Protein AF-A0AAD8GTF4-F1 (afdb_monomer)

Organism: NCBI:txid360622

Secondary structure (DSSP, 8-state):
-EEEPP----------EEEEEE-SS-SEEEEE--HHHHHHHTT-TTEEEEPPP-----S-S-HHHHTTTTS---TTTT--HHHHHHHHTT------SS---TTSGGG--TTS----

Foldseek 3Di:
DWAFDDDDDDDDDAPKAWDDADDDPGGGTDIDHDPVRQVVSVPDPRTPDDDDDDDDDDPDPDVCVVVVVPDPPPVQPPHDPVNVCVVCPPDDDDDDDPDDDCPDPVNDCPPPDDDD

Structure (mmCIF, N/CA/C/O backbone):
data_AF-A0AAD8GTF4-F1
#
_entry.id   AF-A0AAD8GTF4-F1
#
loop_
_atom_site.group_PDB
_atom_site.id
_atom_site.type_symbol
_atom_site.label_atom_id
_atom_site.label_alt_id
_atom_site.label_comp_id
_atom_site.label_asym_id
_atom_site.label_entity_id
_atom_site.label_seq_id
_atom_site.pdbx_PDB_ins_code
_atom_site.Cartn_x
_atom_site.Cartn_y
_atom_site.Cartn_z
_atom_site.occupancy
_atom_site.B_iso_or_equiv
_atom_site.auth_seq_id
_atom_site.auth_comp_id
_atom_site.auth_asym_id
_atom_site.auth_atom_id
_atom_site.pdbx_PDB_model_num
ATOM 1 N N . MET A 1 1 ? -10.520 -2.048 8.628 1.00 54.12 1 MET A N 1
ATOM 2 C CA . MET A 1 1 ? -10.937 -0.895 7.796 1.00 54.12 1 MET A CA 1
ATOM 3 C C . MET A 1 1 ? -12.390 -0.558 8.097 1.00 54.12 1 MET A C 1
ATOM 5 O O . MET A 1 1 ? -13.216 -1.459 8.019 1.00 54.12 1 MET A O 1
ATOM 9 N N . VAL A 1 2 ? -12.676 0.679 8.520 1.00 55.34 2 VAL A N 1
ATOM 10 C CA . VAL A 1 2 ? -14.044 1.183 8.741 1.00 55.34 2 VAL A CA 1
ATOM 11 C C . VAL A 1 2 ? -14.458 1.965 7.508 1.00 55.34 2 VAL A C 1
ATOM 13 O O . VAL A 1 2 ? -13.777 2.930 7.178 1.00 55.34 2 VAL A O 1
ATOM 16 N N . PHE A 1 3 ? -15.539 1.581 6.841 1.00 49.53 3 PHE A N 1
ATOM 17 C CA . PHE A 1 3 ? -16.078 2.354 5.718 1.00 49.53 3 PHE A CA 1
ATOM 18 C C . PHE A 1 3 ? -17.250 3.185 6.203 1.00 49.53 3 PHE A C 1
ATOM 20 O O . PHE A 1 3 ? -18.209 2.613 6.720 1.00 49.53 3 PHE A O 1
ATOM 27 N N . SER A 1 4 ? -17.169 4.510 6.060 1.00 43.25 4 SER A N 1
ATOM 28 C CA . SER A 1 4 ? -18.274 5.377 6.460 1.00 43.25 4 SER A CA 1
ATOM 29 C C . SER A 1 4 ? -19.167 5.687 5.257 1.00 43.25 4 SER A C 1
ATOM 31 O O . SER A 1 4 ? -18.671 6.203 4.261 1.00 43.25 4 SER A O 1
ATOM 33 N N . GLY A 1 5 ? -20.461 5.382 5.338 1.00 39.50 5 GLY A N 1
ATOM 34 C CA . GLY A 1 5 ? -21.502 5.956 4.486 1.00 39.50 5 GLY A CA 1
ATOM 35 C C . GLY A 1 5 ? -22.030 7.253 5.104 1.00 39.50 5 GLY A C 1
ATOM 36 O O . GLY A 1 5 ? -22.133 7.370 6.327 1.00 39.50 5 GLY A O 1
ATOM 37 N N . ASP A 1 6 ? -22.316 8.252 4.278 1.00 49.19 6 ASP A N 1
ATOM 38 C CA . ASP A 1 6 ? -22.586 9.608 4.754 1.00 49.19 6 ASP A CA 1
ATOM 39 C C . ASP A 1 6 ? -23.952 9.777 5.455 1.00 49.19 6 ASP A C 1
ATOM 41 O O . ASP A 1 6 ? -24.980 9.285 4.992 1.00 49.19 6 ASP A O 1
ATOM 45 N N . CYS A 1 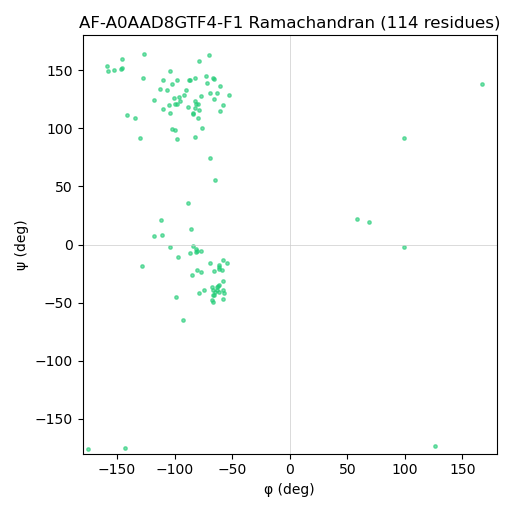7 ? -23.924 10.654 6.473 1.00 48.16 7 CYS A N 1
ATOM 46 C CA . CYS A 1 7 ? -24.974 11.556 6.987 1.00 48.16 7 CYS A CA 1
ATOM 47 C C . CYS A 1 7 ? -25.796 11.148 8.236 1.00 48.16 7 CYS A C 1
ATOM 49 O O . CYS A 1 7 ? -26.890 10.605 8.133 1.00 48.16 7 CYS A O 1
ATOM 51 N N . SER A 1 8 ? -25.322 11.563 9.423 1.00 45.34 8 SER A N 1
ATOM 52 C CA . SER A 1 8 ? -26.027 12.410 10.422 1.00 45.34 8 SER A CA 1
ATOM 53 C C . SER A 1 8 ? -25.275 12.377 11.765 1.00 45.34 8 SER A C 1
ATOM 55 O O . SER A 1 8 ? -24.773 11.340 12.188 1.00 45.34 8 SER A O 1
ATOM 57 N N . SER A 1 9 ? -25.149 13.527 12.432 1.00 53.81 9 SER A N 1
ATOM 58 C CA . SER A 1 9 ? -24.271 13.726 13.589 1.00 53.81 9 SER A CA 1
ATOM 59 C C . SER A 1 9 ? -24.834 13.169 14.904 1.00 53.81 9 SER A C 1
ATOM 61 O O . SER A 1 9 ? -25.762 13.740 15.480 1.00 53.81 9 SER A O 1
ATOM 63 N N . SER A 1 10 ? -24.158 12.170 15.467 1.00 48.38 10 SER A N 1
ATOM 64 C CA . SER A 1 10 ? -24.162 11.894 16.909 1.00 48.38 10 SER A CA 1
ATOM 65 C C . SER A 1 10 ? -22.762 11.457 17.335 1.00 48.38 10 SER A C 1
ATOM 67 O O . SER A 1 10 ? -22.278 10.405 16.927 1.00 48.38 10 SER A O 1
ATOM 69 N N . ALA A 1 11 ? -22.085 12.305 18.116 1.00 49.19 11 ALA A N 1
ATOM 70 C CA . ALA A 1 11 ? -20.731 12.053 18.593 1.00 49.19 11 ALA A CA 1
ATOM 71 C C . ALA A 1 11 ? -20.764 11.027 19.732 1.00 49.19 11 ALA A C 1
ATOM 73 O O . ALA A 1 11 ? -21.075 11.363 20.874 1.00 49.19 11 ALA A O 1
ATOM 74 N N . VAL A 1 12 ? -20.446 9.774 19.416 1.00 49.25 12 VAL A N 1
ATOM 75 C CA . VAL A 1 12 ? -20.080 8.778 20.424 1.00 49.25 12 VAL A CA 1
ATOM 76 C C . VAL A 1 12 ? -18.617 9.025 20.793 1.00 49.25 12 VAL A C 1
ATOM 78 O O . VAL A 1 12 ? -17.744 9.045 19.925 1.00 49.25 12 VAL A O 1
ATOM 81 N N . GLN A 1 13 ? -18.355 9.300 22.071 1.00 43.62 13 GLN A N 1
ATOM 82 C CA . GLN A 1 13 ? -17.016 9.617 22.557 1.00 43.62 13 GLN A CA 1
ATOM 83 C C . GLN A 1 13 ? -16.233 8.327 22.812 1.00 43.62 13 GLN A C 1
ATOM 85 O O . GLN A 1 13 ? -16.309 7.741 23.888 1.00 43.62 13 GLN A O 1
ATOM 90 N N . PHE A 1 14 ? -15.494 7.898 21.794 1.00 54.53 14 PHE A N 1
ATOM 91 C CA . PHE A 1 14 ? -14.572 6.770 21.857 1.00 54.53 14 PHE A CA 1
ATOM 92 C C . PHE A 1 14 ? -13.194 7.222 22.347 1.00 54.53 14 PHE A C 1
ATOM 94 O O . PHE A 1 14 ? -12.714 8.289 21.962 1.00 54.53 14 PHE A O 1
ATOM 101 N N . HIS A 1 15 ? -12.528 6.403 23.165 1.00 57.78 15 HIS A N 1
ATOM 102 C CA . HIS A 1 15 ? -11.136 6.632 23.577 1.00 57.78 15 HIS A CA 1
ATOM 103 C C . HIS A 1 15 ? -10.178 5.975 22.565 1.00 57.78 15 HIS A C 1
ATOM 105 O O . HIS A 1 15 ? -9.135 5.425 22.915 1.00 57.78 15 HIS A O 1
ATOM 111 N N . SER A 1 16 ? -10.567 6.016 21.289 1.00 64.06 16 SER A N 1
ATOM 112 C CA . SER A 1 16 ? -9.917 5.346 20.173 1.00 64.06 16 SER A CA 1
ATOM 113 C C . SER A 1 16 ? -8.856 6.228 19.529 1.00 64.06 16 SER A C 1
ATOM 115 O O . SER A 1 16 ? -9.129 7.379 19.175 1.00 64.06 16 SER A O 1
ATOM 117 N N . THR A 1 17 ? -7.670 5.679 19.287 1.00 81.88 17 THR A N 1
ATOM 118 C CA . THR A 1 17 ? -6.629 6.380 18.527 1.00 81.88 17 THR A CA 1
ATOM 119 C C . THR A 1 17 ? -6.868 6.176 17.034 1.00 81.88 17 THR A C 1
ATOM 121 O O . THR A 1 17 ? -6.717 5.062 16.530 1.00 81.88 17 THR A O 1
ATOM 124 N N . LEU A 1 18 ? -7.226 7.245 16.319 1.00 89.06 18 LEU A N 1
ATOM 125 C CA . LEU A 1 18 ? -7.249 7.269 14.855 1.00 89.06 18 LEU A CA 1
ATOM 126 C C . LEU A 1 18 ? -5.814 7.122 14.324 1.00 89.06 18 LEU A C 1
ATOM 128 O O . LEU A 1 18 ? -4.935 7.888 14.710 1.00 89.06 18 LEU A O 1
ATOM 132 N N . LEU A 1 19 ? -5.582 6.141 13.452 1.00 91.31 19 LEU A N 1
ATOM 133 C CA . LEU A 1 19 ? -4.264 5.835 12.887 1.00 91.31 19 LEU A CA 1
ATOM 134 C C . LEU A 1 19 ? -4.097 6.440 11.494 1.00 91.31 19 LEU A C 1
ATOM 136 O O . LEU A 1 19 ? -3.057 7.018 11.190 1.00 91.31 19 LEU A O 1
ATOM 140 N N . TYR A 1 20 ? -5.117 6.304 10.644 1.00 90.44 20 TYR A N 1
ATOM 141 C CA . TYR A 1 20 ? -5.071 6.785 9.267 1.00 90.44 20 TYR A CA 1
ATOM 142 C C . TYR A 1 20 ? -6.474 7.004 8.700 1.00 90.44 20 TYR A C 1
ATOM 144 O O . TYR A 1 20 ? -7.399 6.268 9.044 1.00 90.44 20 TYR A O 1
ATOM 152 N N . THR A 1 21 ? -6.613 7.965 7.786 1.00 92.19 21 THR A N 1
ATOM 153 C CA . THR A 1 21 ? -7.853 8.226 7.045 1.00 92.19 21 THR A CA 1
ATOM 154 C C . THR A 1 21 ? -7.614 8.010 5.558 1.00 92.19 21 THR A C 1
ATOM 156 O O . THR A 1 21 ? -6.748 8.646 4.962 1.00 92.19 21 THR A O 1
ATOM 159 N N . TYR A 1 22 ? -8.412 7.138 4.955 1.00 91.25 22 TYR A N 1
ATOM 160 C CA . TYR A 1 22 ? -8.434 6.892 3.520 1.00 91.25 22 TYR A CA 1
ATOM 161 C C . TYR A 1 22 ? -9.485 7.798 2.875 1.00 91.25 22 TYR A C 1
ATOM 163 O O . TYR A 1 22 ? -10.634 7.841 3.322 1.00 91.25 22 TYR A O 1
ATOM 171 N N . THR A 1 23 ? -9.086 8.534 1.836 1.00 91.62 23 THR A N 1
ATOM 172 C CA . THR A 1 23 ? -9.972 9.467 1.114 1.00 91.62 23 THR A CA 1
ATOM 173 C C . THR A 1 23 ? -9.982 9.269 -0.400 1.00 91.62 23 THR A C 1
ATOM 175 O O . THR A 1 23 ? -10.910 9.739 -1.053 1.00 91.62 23 THR A O 1
ATOM 178 N N . THR A 1 24 ? -8.971 8.594 -0.958 1.00 90.06 24 THR A N 1
ATOM 179 C CA . THR A 1 24 ? -8.780 8.481 -2.413 1.00 90.06 24 THR A CA 1
ATOM 180 C C . THR A 1 24 ? -9.429 7.229 -2.997 1.00 90.06 24 THR A C 1
ATOM 182 O O . THR A 1 24 ? -10.347 7.332 -3.800 1.00 90.06 24 THR A O 1
ATOM 185 N N . ALA A 1 25 ? -8.946 6.041 -2.618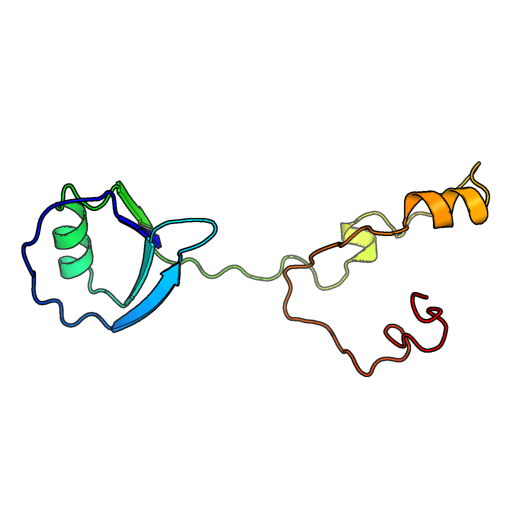 1.00 87.94 25 ALA A N 1
ATOM 186 C CA . ALA A 1 25 ? -9.457 4.769 -3.144 1.00 87.94 25 ALA A CA 1
ATOM 187 C C . ALA A 1 25 ? -10.693 4.270 -2.379 1.00 87.94 25 ALA A C 1
ATOM 189 O O . ALA A 1 25 ? -11.509 3.532 -2.922 1.00 87.94 25 ALA A O 1
ATOM 190 N N . TYR A 1 26 ? -10.815 4.681 -1.117 1.00 82.25 26 TYR A N 1
ATOM 191 C CA . TYR A 1 26 ? -11.869 4.282 -0.196 1.00 82.25 26 TYR A CA 1
ATOM 192 C C . TYR A 1 26 ? -12.193 5.445 0.738 1.00 82.25 26 TYR A C 1
ATOM 194 O O . TYR A 1 26 ? -11.300 6.228 1.058 1.00 82.25 26 TYR A O 1
ATOM 202 N N . HIS A 1 27 ? -13.439 5.520 1.207 1.00 89.19 27 HIS A N 1
ATOM 203 C CA . HIS A 1 27 ? -13.864 6.453 2.252 1.00 89.19 27 HIS A CA 1
ATOM 204 C C . HIS A 1 27 ? -13.925 5.724 3.589 1.00 89.19 27 HIS A C 1
ATOM 206 O O . HIS A 1 27 ? -14.876 4.995 3.880 1.00 89.19 27 HIS A O 1
ATOM 212 N N . GLY A 1 28 ? -12.878 5.880 4.393 1.00 91.19 28 GLY A N 1
ATOM 213 C CA . GLY A 1 28 ? -12.766 5.114 5.621 1.00 91.19 28 GLY A CA 1
ATOM 214 C C . GLY A 1 28 ? -11.576 5.473 6.488 1.00 91.19 28 GLY A C 1
ATOM 215 O O . GLY A 1 28 ? -10.812 6.386 6.184 1.00 91.19 28 GLY A O 1
ATOM 216 N N . PHE A 1 29 ? -11.401 4.735 7.579 1.00 91.56 29 PHE A N 1
ATOM 217 C CA . PHE A 1 29 ? -10.278 4.939 8.487 1.00 91.56 29 PHE A CA 1
ATOM 218 C C . PHE A 1 29 ? -9.765 3.643 9.122 1.00 91.56 29 PHE A C 1
ATOM 220 O O . PHE A 1 29 ? -10.455 2.618 9.176 1.00 91.56 29 PHE A O 1
ATOM 227 N N . ALA A 1 30 ? -8.525 3.710 9.602 1.00 91.88 30 ALA A N 1
ATOM 228 C CA . ALA A 1 30 ? -7.910 2.746 10.501 1.00 91.88 30 ALA A CA 1
ATOM 229 C C . ALA A 1 30 ? -7.808 3.375 11.895 1.00 91.88 30 ALA A C 1
ATOM 231 O O . ALA A 1 30 ? -7.375 4.519 12.034 1.00 91.88 30 ALA A O 1
ATOM 232 N N . ALA A 1 31 ? -8.208 2.640 12.928 1.00 92.56 31 ALA A N 1
ATOM 233 C CA . ALA A 1 31 ? -8.151 3.084 14.315 1.00 92.56 31 ALA A CA 1
ATOM 234 C C . ALA A 1 31 ? -7.843 1.905 15.238 1.00 92.56 31 ALA A C 1
ATOM 236 O O . ALA A 1 31 ? -8.213 0.768 14.946 1.00 92.56 31 ALA A O 1
ATOM 237 N N . SER A 1 32 ? -7.203 2.194 16.368 1.00 92.19 32 SER A N 1
ATOM 238 C CA . SER A 1 32 ? -7.100 1.250 17.478 1.00 92.19 32 SER A CA 1
ATOM 239 C C . SER A 1 32 ? -8.379 1.328 18.305 1.00 92.19 32 SER A C 1
ATOM 241 O O . SER A 1 32 ? -8.672 2.377 18.882 1.00 92.19 32 SER A O 1
ATOM 243 N N . LEU A 1 33 ? -9.119 0.222 18.362 1.00 90.75 33 LEU A N 1
ATOM 244 C CA . LEU A 1 33 ? -10.399 0.100 19.057 1.00 90.75 33 LEU A CA 1
ATOM 245 C C . LEU A 1 33 ? -10.357 -1.094 20.003 1.00 90.75 33 LEU A C 1
ATOM 247 O O . LEU A 1 33 ? -9.807 -2.143 19.666 1.00 90.75 33 LEU A O 1
ATOM 251 N N . SER A 1 34 ? -10.986 -0.963 21.166 1.00 91.06 34 SER A N 1
ATOM 252 C CA . SER A 1 34 ? -11.367 -2.136 21.947 1.00 91.06 34 SER A CA 1
ATOM 253 C C . SER A 1 34 ? -12.501 -2.906 21.253 1.00 91.06 34 SER A C 1
ATOM 255 O O . SER A 1 34 ? -13.200 -2.386 20.377 1.00 91.06 34 SER A O 1
ATOM 257 N N . LEU A 1 35 ? -12.713 -4.160 21.665 1.00 90.75 35 LEU A N 1
ATOM 258 C CA . LEU A 1 35 ? -13.785 -4.996 21.117 1.00 90.75 35 LEU A CA 1
ATOM 259 C C . LEU A 1 35 ? -15.168 -4.348 21.300 1.00 90.75 35 LEU A C 1
ATOM 261 O O . LEU A 1 35 ? -16.003 -4.420 20.401 1.00 90.75 35 LEU A O 1
ATOM 265 N N . GLU A 1 36 ? -15.394 -3.706 22.447 1.00 91.62 36 GLU A N 1
ATOM 266 C CA . GLU A 1 36 ? -16.656 -3.037 22.762 1.00 91.62 36 GLU A CA 1
ATOM 267 C C . GLU A 1 36 ? -16.885 -1.821 21.855 1.00 91.62 36 GLU A C 1
ATOM 269 O O . GLU A 1 36 ? -17.962 -1.673 21.282 1.00 91.62 36 GLU A O 1
ATOM 274 N N . GLU A 1 37 ? -15.854 -1.006 21.628 1.00 90.12 37 GLU A N 1
ATOM 275 C CA . GLU A 1 37 ? -15.942 0.150 20.728 1.00 90.12 37 GLU A CA 1
ATOM 276 C C . GLU A 1 37 ? -16.194 -0.281 19.278 1.00 90.12 37 GLU A C 1
ATOM 278 O O . GLU A 1 37 ? -17.035 0.299 18.593 1.00 90.12 37 GLU A O 1
ATOM 283 N N . ALA A 1 38 ? -15.539 -1.353 18.818 1.00 91.50 38 ALA A N 1
ATOM 284 C CA . ALA A 1 38 ? -15.786 -1.917 17.493 1.00 91.50 38 ALA A CA 1
ATOM 285 C C . ALA A 1 38 ? -17.225 -2.448 17.351 1.00 91.50 38 ALA A C 1
ATOM 287 O O . ALA A 1 38 ? -17.853 -2.266 16.309 1.00 91.50 38 ALA A O 1
ATOM 288 N N . GLN A 1 39 ? -17.776 -3.084 18.390 1.00 91.75 39 GLN A N 1
ATOM 289 C CA . GLN A 1 39 ? -19.167 -3.548 18.397 1.00 91.75 39 GLN A CA 1
ATOM 290 C C . GLN A 1 39 ? -20.169 -2.391 18.390 1.00 91.75 39 GLN A C 1
ATOM 292 O O . GLN A 1 39 ? -21.180 -2.484 17.698 1.00 91.75 39 GLN A O 1
ATOM 297 N N . GLN A 1 40 ? -19.890 -1.311 19.122 1.00 90.81 40 GLN A N 1
ATOM 298 C CA . GLN A 1 40 ? -20.719 -0.106 19.107 1.00 90.81 40 GLN A CA 1
ATOM 299 C C . GLN A 1 40 ? -20.679 0.576 17.734 1.00 90.81 40 GLN A C 1
ATOM 301 O O . GLN A 1 40 ? -21.723 0.934 17.197 1.00 90.81 40 GLN A O 1
ATOM 306 N N . LEU A 1 41 ? -19.500 0.686 17.114 1.00 91.06 41 LEU A N 1
ATOM 307 C CA . LEU A 1 41 ? -19.357 1.271 15.777 1.00 91.06 41 LEU A CA 1
ATOM 308 C C . LEU A 1 41 ? -20.085 0.466 14.694 1.00 91.06 41 LEU A C 1
ATOM 310 O O . LEU A 1 41 ? -20.678 1.070 13.807 1.00 91.06 41 LEU A O 1
ATOM 314 N N . ARG A 1 42 ? -20.112 -0.872 14.785 1.00 90.81 42 ARG A N 1
ATOM 315 C CA . ARG A 1 42 ? -20.874 -1.728 13.850 1.00 90.81 42 ARG A CA 1
ATOM 316 C C . ARG A 1 42 ? -22.384 -1.478 13.864 1.00 90.81 42 ARG A C 1
ATOM 318 O O . ARG A 1 42 ? -23.060 -1.899 12.936 1.00 90.81 42 ARG A O 1
ATOM 325 N N . GLN A 1 43 ? -22.919 -0.854 14.913 1.00 92.00 43 GLN A N 1
ATOM 326 C CA . GLN A 1 43 ? -24.347 -0.535 15.020 1.00 92.00 43 GLN A CA 1
ATOM 327 C C . GLN A 1 43 ? -24.702 0.804 14.366 1.00 92.00 43 GLN A C 1
ATOM 329 O O . GLN A 1 43 ? -25.877 1.150 14.292 1.00 92.00 43 GLN A O 1
ATOM 334 N N . SER A 1 44 ? -23.704 1.578 13.933 1.00 90.69 44 SER A N 1
ATOM 335 C CA . SER A 1 44 ? -23.929 2.849 13.257 1.00 90.69 44 SER A CA 1
ATOM 336 C C . SER A 1 44 ? -24.340 2.614 11.806 1.00 90.69 44 SER A C 1
ATOM 338 O O . SER A 1 44 ? -23.600 1.980 11.060 1.00 90.69 44 SER A O 1
ATOM 340 N N . ASP A 1 45 ? -25.454 3.213 11.377 1.00 90.38 45 ASP A N 1
ATOM 341 C CA . ASP A 1 45 ? -25.884 3.213 9.968 1.00 90.38 45 ASP A CA 1
ATOM 342 C C . ASP A 1 45 ? -24.862 3.897 9.047 1.00 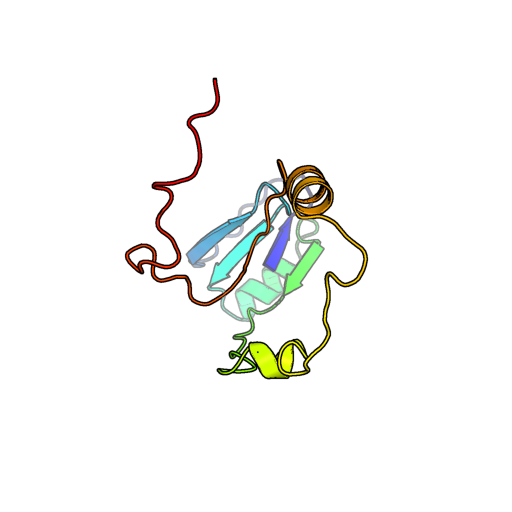90.38 45 ASP A C 1
ATOM 344 O O . ASP A 1 45 ? -24.832 3.662 7.840 1.00 90.38 45 ASP A O 1
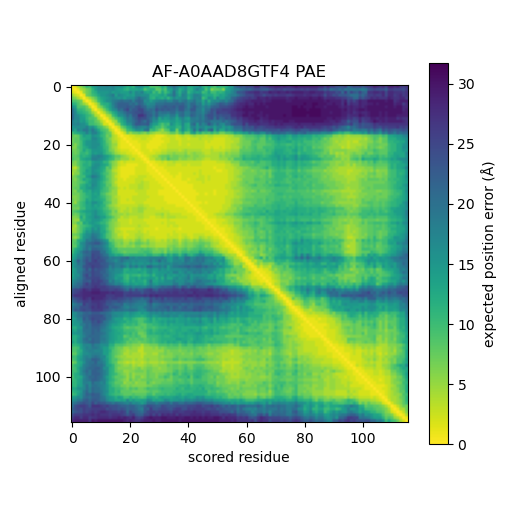ATOM 348 N N . SER A 1 46 ? -23.996 4.738 9.618 1.00 88.50 46 SER A N 1
ATOM 349 C CA . SER A 1 46 ? -22.891 5.343 8.890 1.00 88.50 46 SER A CA 1
ATOM 350 C C . SER A 1 46 ? -21.730 4.384 8.681 1.00 88.50 46 SER A C 1
ATOM 352 O O . SER A 1 46 ? -20.806 4.784 8.003 1.00 88.50 46 SER A O 1
ATOM 354 N N . VAL A 1 47 ? -21.711 3.166 9.228 1.00 90.62 47 VAL A N 1
ATOM 355 C CA . VAL A 1 47 ? -20.606 2.212 9.055 1.00 90.62 47 VAL A CA 1
ATOM 356 C C . VAL A 1 47 ? -21.054 1.042 8.184 1.00 90.62 47 VAL A C 1
ATOM 358 O O . VAL A 1 47 ? -21.921 0.265 8.563 1.00 90.62 47 VAL A O 1
ATOM 361 N N . ILE A 1 48 ? -20.428 0.893 7.017 1.00 91.31 48 ILE A N 1
ATOM 362 C CA . ILE A 1 48 ? -20.749 -0.177 6.063 1.00 91.31 48 ILE A CA 1
ATOM 363 C C . ILE A 1 48 ? -20.104 -1.497 6.499 1.00 91.31 48 ILE A C 1
ATOM 365 O O . ILE A 1 48 ? -20.725 -2.552 6.402 1.00 91.31 48 ILE A O 1
ATOM 369 N N . ASP A 1 49 ? -18.855 -1.450 6.969 1.00 89.25 49 ASP A N 1
ATOM 370 C CA . ASP A 1 49 ? -18.111 -2.638 7.386 1.00 89.25 49 ASP A CA 1
ATOM 371 C C . ASP A 1 49 ? -16.960 -2.281 8.343 1.00 89.25 49 ASP A C 1
ATOM 373 O O . ASP A 1 49 ? -16.436 -1.164 8.305 1.00 89.25 49 ASP A O 1
ATOM 377 N N . ILE A 1 50 ? -16.581 -3.239 9.199 1.00 91.06 50 ILE A N 1
ATOM 378 C CA . ILE A 1 50 ? -15.422 -3.167 10.097 1.00 91.06 50 ILE A CA 1
ATOM 379 C C . ILE A 1 50 ? -14.634 -4.473 10.027 1.00 91.06 50 ILE A C 1
ATOM 381 O O . ILE A 1 50 ? -15.031 -5.487 10.614 1.00 91.06 50 ILE A O 1
ATOM 385 N N . GLN A 1 51 ? -13.457 -4.378 9.409 1.00 91.19 51 GLN A N 1
ATOM 386 C CA . GLN A 1 51 ? -12.463 -5.453 9.335 1.00 91.19 51 GLN A CA 1
ATOM 387 C C . GLN A 1 51 ? -11.314 -5.244 10.326 1.00 91.19 51 GLN A C 1
ATOM 389 O O . GLN A 1 51 ? -10.813 -4.121 10.460 1.00 91.19 51 GLN A O 1
ATOM 394 N N . GLU A 1 52 ? -10.893 -6.326 10.980 1.00 91.25 52 GLU A N 1
ATOM 395 C CA . GLU A 1 52 ? -9.680 -6.365 11.801 1.00 91.25 52 GLU A CA 1
ATOM 396 C C . GLU A 1 52 ? -8.433 -6.333 10.906 1.00 91.25 52 GLU A C 1
ATOM 398 O O . GLU A 1 52 ? -8.399 -6.964 9.848 1.00 91.25 52 GLU A O 1
ATOM 403 N N . GLU A 1 53 ? -7.418 -5.571 11.314 1.00 88.50 53 GLU A N 1
ATOM 404 C CA . GLU A 1 53 ? -6.150 -5.505 10.587 1.00 88.50 53 GLU A CA 1
ATOM 405 C C . GLU A 1 53 ? -5.408 -6.839 10.716 1.00 88.50 53 GLU A C 1
ATOM 407 O O . GLU A 1 53 ? -5.231 -7.354 11.818 1.00 88.50 53 GLU A O 1
ATOM 412 N N . SER A 1 54 ? -4.959 -7.393 9.592 1.00 87.19 54 SER A N 1
ATOM 413 C CA . SER A 1 54 ? -4.215 -8.653 9.557 1.00 87.19 54 SER A CA 1
ATOM 414 C C . SER A 1 54 ? -2.783 -8.398 9.110 1.00 87.19 54 SER A C 1
ATOM 416 O O . SER A 1 54 ? -2.549 -7.704 8.126 1.00 87.19 54 SER A O 1
ATOM 418 N N . ILE A 1 55 ? -1.816 -8.979 9.820 1.00 86.38 55 ILE A N 1
ATOM 419 C CA . ILE A 1 55 ? -0.403 -8.886 9.443 1.00 86.38 55 ILE A CA 1
ATOM 420 C C . ILE A 1 55 ? -0.112 -9.938 8.374 1.00 86.38 55 ILE A C 1
ATOM 422 O O . ILE A 1 55 ? -0.301 -11.132 8.607 1.00 86.38 55 ILE A O 1
ATOM 426 N N . TYR A 1 56 ? 0.395 -9.490 7.229 1.00 83.31 56 TYR A N 1
ATOM 427 C CA . TYR A 1 56 ? 0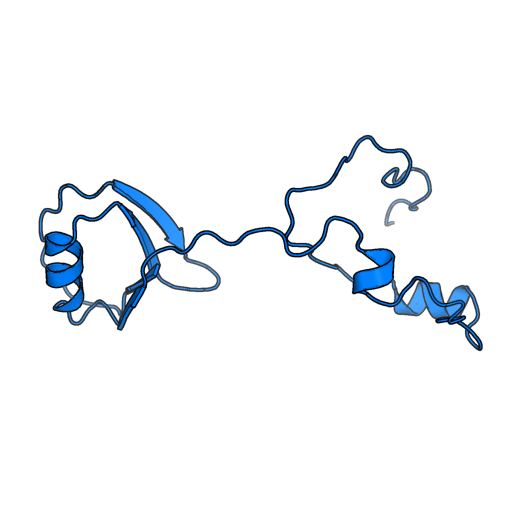.863 -10.357 6.152 1.00 83.31 56 TYR A CA 1
ATOM 428 C C . TYR A 1 56 ? 2.383 -10.523 6.224 1.00 83.31 56 TYR A C 1
ATOM 430 O O . TYR A 1 56 ? 3.114 -9.580 6.534 1.00 83.31 56 TYR A O 1
ATOM 438 N N . THR A 1 57 ? 2.860 -11.733 5.944 1.00 82.38 57 THR A N 1
ATOM 439 C CA . THR A 1 57 ? 4.289 -12.061 5.866 1.00 82.38 57 THR A CA 1
ATOM 440 C C . THR A 1 57 ? 4.722 -12.196 4.413 1.00 82.38 57 THR A C 1
ATOM 442 O O . THR A 1 57 ? 3.929 -12.619 3.581 1.00 82.38 57 THR A O 1
ATOM 445 N N . LEU A 1 58 ? 5.981 -11.867 4.113 1.00 82.25 58 LEU A N 1
ATOM 446 C CA . LEU A 1 58 ? 6.539 -12.026 2.769 1.00 82.25 58 LEU A CA 1
ATOM 447 C C . LEU A 1 58 ? 6.569 -13.505 2.358 1.00 82.25 58 LEU A C 1
ATOM 449 O O . LEU A 1 58 ? 7.088 -14.341 3.099 1.00 82.25 58 LEU A O 1
ATOM 453 N N . ASP A 1 59 ? 6.060 -13.802 1.163 1.00 76.19 59 ASP A N 1
ATOM 454 C CA . ASP A 1 59 ? 5.929 -15.173 0.652 1.00 76.19 59 ASP A CA 1
ATOM 455 C C . ASP A 1 59 ? 7.233 -15.744 0.064 1.00 76.19 59 ASP A C 1
ATOM 457 O O . ASP A 1 59 ? 7.399 -16.961 -0.020 1.00 76.19 59 ASP A O 1
ATOM 461 N N . THR A 1 60 ? 8.184 -14.900 -0.350 1.00 72.50 60 THR A N 1
ATOM 462 C CA . THR A 1 60 ? 9.464 -15.354 -0.916 1.00 72.50 60 THR A CA 1
ATOM 463 C C . THR A 1 60 ? 10.585 -14.340 -0.703 1.00 72.50 60 THR A C 1
ATOM 465 O O . THR A 1 60 ? 10.359 -13.134 -0.677 1.00 72.50 60 THR A O 1
ATOM 468 N N . THR A 1 61 ? 11.817 -14.837 -0.587 1.00 71.81 61 THR A N 1
ATOM 469 C CA . THR A 1 61 ? 13.054 -14.040 -0.642 1.00 71.81 61 THR A CA 1
ATOM 470 C C . THR A 1 61 ? 13.784 -14.186 -1.983 1.00 71.81 61 THR A C 1
ATOM 472 O O . THR A 1 61 ? 14.818 -13.551 -2.189 1.00 71.81 61 THR A O 1
ATOM 475 N N . TRP A 1 62 ? 13.266 -15.012 -2.906 1.00 71.44 62 TRP A N 1
ATOM 476 C CA . TRP A 1 62 ? 13.830 -15.225 -4.240 1.00 71.44 62 TRP A CA 1
ATOM 477 C C . TRP A 1 62 ? 12.766 -15.078 -5.337 1.00 71.44 62 TRP A C 1
ATOM 479 O O . TRP A 1 62 ? 12.066 -16.017 -5.721 1.00 71.44 62 TRP A O 1
ATOM 489 N N . THR A 1 63 ? 12.651 -13.854 -5.848 1.00 73.50 63 THR A N 1
ATOM 490 C CA . THR A 1 63 ? 11.655 -13.432 -6.843 1.00 73.50 63 THR A CA 1
ATOM 491 C C . THR A 1 63 ? 11.819 -14.065 -8.236 1.00 73.50 63 THR A C 1
ATOM 493 O O . THR A 1 63 ? 10.797 -14.381 -8.844 1.00 73.50 63 THR A O 1
ATOM 496 N N . PRO A 1 64 ? 13.038 -14.305 -8.777 1.00 71.81 64 PRO A N 1
ATOM 497 C CA . PRO A 1 64 ? 13.176 -14.832 -10.137 1.00 71.81 64 PRO A CA 1
ATOM 498 C C . PRO A 1 64 ? 12.540 -16.210 -10.352 1.00 71.81 64 PRO A C 1
ATOM 500 O O . PRO A 1 64 ? 11.896 -16.422 -11.373 1.00 71.81 64 PRO A O 1
ATOM 503 N N . GLU A 1 65 ? 12.667 -17.146 -9.410 1.00 71.25 65 GLU A N 1
ATOM 504 C CA . GLU A 1 65 ? 11.988 -18.447 -9.521 1.00 71.25 65 GLU A CA 1
ATOM 505 C C . GLU A 1 65 ? 10.494 -18.346 -9.235 1.00 71.25 65 GLU A C 1
ATOM 507 O O . GLU A 1 65 ? 9.703 -18.956 -9.952 1.00 71.25 65 GLU A O 1
ATOM 512 N N . PHE A 1 66 ? 10.101 -17.527 -8.256 1.00 73.06 66 PHE A N 1
ATOM 513 C CA . PHE A 1 66 ? 8.694 -17.279 -7.945 1.00 73.06 66 PHE A CA 1
ATOM 514 C C . PHE A 1 66 ? 7.917 -16.745 -9.160 1.00 73.06 66 PHE A C 1
ATOM 516 O O . PHE A 1 66 ? 6.814 -17.204 -9.443 1.00 73.06 66 PHE A O 1
ATOM 523 N N . LEU A 1 67 ? 8.519 -15.825 -9.920 1.00 73.56 67 LEU A N 1
ATOM 524 C CA . LEU A 1 67 ? 7.941 -15.274 -11.148 1.00 73.56 67 LEU A CA 1
ATOM 525 C C . LEU A 1 67 ? 8.193 -16.144 -12.393 1.00 73.56 67 LEU A C 1
ATOM 527 O O . LEU A 1 67 ? 7.748 -15.795 -13.483 1.00 73.56 67 LEU A O 1
ATOM 531 N N . GLY A 1 68 ? 8.913 -17.264 -12.266 1.00 67.38 68 GLY A N 1
ATOM 532 C CA . GLY A 1 68 ? 9.255 -18.137 -13.393 1.00 67.38 68 GLY A CA 1
ATOM 533 C C . GLY A 1 68 ? 10.242 -17.528 -14.399 1.00 67.38 68 GLY A C 1
ATOM 534 O O . GLY A 1 68 ? 10.336 -18.010 -15.527 1.00 67.38 68 GLY A O 1
ATOM 535 N N . LEU A 1 69 ? 10.989 -16.499 -13.992 1.00 69.12 69 LEU A N 1
ATOM 536 C CA . LEU A 1 69 ? 11.999 -15.785 -14.786 1.00 69.12 69 LEU A CA 1
ATOM 537 C C . LEU A 1 69 ? 13.360 -16.504 -14.824 1.00 69.12 69 LEU A C 1
ATOM 539 O O . LEU A 1 69 ? 14.280 -16.049 -15.493 1.00 69.12 69 LEU A O 1
ATOM 543 N N . ASN A 1 70 ? 13.512 -17.611 -14.091 1.00 62.69 70 ASN A N 1
ATOM 544 C CA . ASN A 1 70 ? 14.731 -18.430 -14.067 1.00 62.69 70 ASN A CA 1
ATOM 545 C C . ASN A 1 70 ? 14.850 -19.413 -15.245 1.00 62.69 70 ASN A C 1
ATOM 547 O O . ASN A 1 70 ? 15.868 -20.091 -15.384 1.00 62.69 70 ASN A O 1
ATOM 551 N N . ARG A 1 71 ? 13.811 -19.532 -16.071 1.00 58.72 71 ARG A N 1
ATOM 552 C CA . ARG A 1 71 ? 13.866 -20.297 -17.315 1.00 58.72 71 ARG A CA 1
ATOM 553 C C . ARG A 1 71 ? 14.501 -19.403 -18.375 1.00 58.72 71 ARG A C 1
ATOM 555 O O . ARG A 1 71 ? 14.213 -18.212 -18.399 1.00 58.72 71 ARG A O 1
ATOM 562 N N . GLU A 1 72 ? 15.308 -19.976 -19.268 1.00 58.28 72 GLU A N 1
ATOM 563 C CA . GLU A 1 72 ? 15.745 -19.344 -20.527 1.00 58.28 72 GLU A CA 1
ATOM 564 C C . GLU A 1 72 ? 14.532 -19.126 -21.454 1.00 58.28 72 GLU A C 1
ATOM 566 O O . GLU A 1 72 ? 14.447 -19.648 -22.563 1.00 58.28 72 GLU A O 1
ATOM 571 N N . VAL A 1 73 ? 13.511 -18.424 -20.967 1.00 57.22 73 VAL A N 1
ATOM 572 C CA . VAL A 1 73 ? 12.455 -17.891 -21.801 1.00 57.22 73 VAL A CA 1
ATOM 573 C C . VAL A 1 73 ? 13.074 -16.652 -22.395 1.00 57.22 73 VAL A C 1
ATOM 575 O O . VAL A 1 73 ? 13.323 -15.667 -21.702 1.00 57.22 73 VAL A O 1
ATOM 578 N N . ASP A 1 74 ? 13.354 -16.726 -23.683 1.00 65.44 74 ASP A N 1
ATOM 579 C CA . ASP A 1 74 ? 13.655 -15.557 -24.480 1.00 65.44 74 ASP A CA 1
ATOM 580 C C . ASP A 1 74 ? 12.333 -14.774 -24.585 1.00 65.44 74 ASP A C 1
ATOM 582 O O . ASP A 1 74 ? 11.615 -14.860 -25.579 1.00 65.44 74 ASP A O 1
ATOM 586 N N . LEU A 1 75 ? 11.936 -14.106 -23.484 1.00 63.25 75 LEU A N 1
ATOM 587 C CA . LEU A 1 75 ? 10.660 -13.383 -23.317 1.00 63.25 75 LEU A CA 1
ATOM 588 C C . LEU A 1 75 ? 10.446 -12.350 -24.435 1.00 63.25 75 LEU A C 1
ATOM 590 O O . LEU A 1 75 ? 9.335 -11.872 -24.646 1.00 63.25 75 LEU A O 1
ATOM 594 N N . TRP A 1 76 ? 11.526 -12.038 -25.146 1.00 67.44 76 TRP A N 1
ATOM 595 C CA . TRP A 1 76 ? 11.653 -11.013 -26.162 1.00 67.44 76 TRP A CA 1
ATOM 596 C C . TRP A 1 76 ? 12.004 -11.592 -27.543 1.00 67.44 76 TRP A C 1
ATOM 598 O O . TRP A 1 76 ? 12.254 -10.828 -28.475 1.00 67.44 76 TRP A O 1
ATOM 608 N N . ALA A 1 77 ? 12.015 -12.922 -27.713 1.00 69.94 77 ALA A N 1
ATOM 609 C CA . ALA A 1 77 ? 12.268 -13.547 -29.008 1.00 69.94 77 ALA A CA 1
ATOM 610 C C . ALA A 1 77 ? 11.253 -13.065 -30.053 1.00 69.94 77 ALA A C 1
ATOM 612 O O . ALA A 1 77 ? 10.047 -13.272 -29.919 1.00 69.94 77 ALA A O 1
ATOM 613 N N . GLY A 1 78 ? 11.759 -12.446 -31.121 1.00 73.94 78 GLY A N 1
ATOM 614 C CA . GLY A 1 78 ? 10.947 -11.931 -32.225 1.00 73.94 78 GLY A CA 1
ATOM 615 C C . GLY A 1 78 ? 10.648 -10.432 -32.172 1.00 73.94 78 GLY A C 1
ATOM 616 O O . GLY A 1 78 ? 10.053 -9.937 -33.124 1.00 73.94 78 GLY A O 1
ATOM 617 N N . TYR A 1 79 ? 11.098 -9.717 -31.136 1.00 75.75 79 TYR A N 1
ATOM 618 C CA . TYR A 1 79 ? 11.002 -8.259 -31.051 1.00 75.75 79 TYR A CA 1
ATOM 619 C C . TYR A 1 79 ? 12.376 -7.603 -31.187 1.00 75.75 79 TYR A C 1
ATOM 621 O O . TYR A 1 79 ? 13.386 -8.086 -30.673 1.00 75.75 79 TYR A O 1
ATOM 629 N N . THR A 1 80 ? 12.423 -6.477 -31.887 1.00 82.94 80 THR A N 1
ATOM 630 C CA . THR A 1 80 ? 13.589 -5.595 -31.921 1.00 82.94 80 THR A CA 1
ATOM 631 C C . THR A 1 80 ? 13.651 -4.736 -30.656 1.00 82.94 80 THR A C 1
ATOM 633 O O . THR A 1 80 ? 12.639 -4.472 -30.007 1.00 82.94 80 THR A O 1
ATOM 636 N N . LEU A 1 81 ? 14.844 -4.23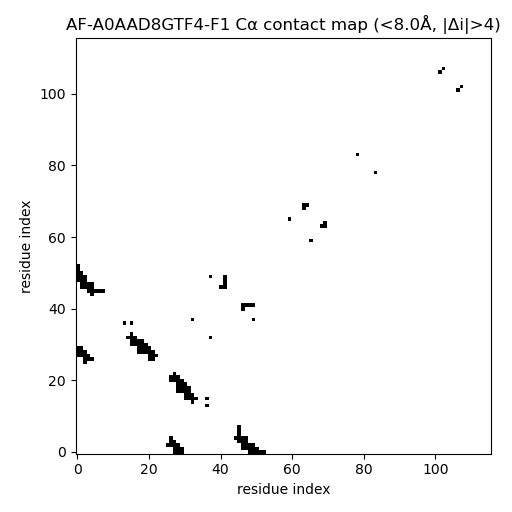3 -30.321 1.00 78.25 81 LEU A N 1
ATOM 637 C CA . LEU A 1 81 ? 15.014 -3.300 -29.198 1.00 78.25 81 LEU A CA 1
ATOM 638 C C . LEU A 1 81 ? 14.167 -2.025 -29.351 1.00 78.25 81 LEU A C 1
ATOM 640 O O . LEU A 1 81 ? 13.723 -1.472 -28.352 1.00 78.25 81 LEU A O 1
ATOM 644 N N . GLN A 1 82 ? 13.921 -1.572 -30.585 1.00 82.81 82 GLN A N 1
ATOM 645 C CA . GLN A 1 82 ? 13.075 -0.406 -30.840 1.00 82.81 82 GLN A CA 1
ATOM 646 C C . GLN A 1 82 ? 11.615 -0.688 -30.472 1.00 82.81 82 GLN A C 1
ATOM 648 O O . GLN A 1 82 ? 11.018 0.089 -29.739 1.00 82.81 82 GLN A O 1
ATOM 653 N N . GLU A 1 83 ? 11.069 -1.823 -30.916 1.00 82.88 83 GLU A N 1
ATOM 654 C CA . GLU A 1 83 ? 9.692 -2.221 -30.596 1.00 82.88 83 GLU A CA 1
ATOM 655 C C . GLU A 1 83 ? 9.488 -2.399 -29.088 1.00 82.88 83 GLU A C 1
ATOM 657 O O . GLU A 1 83 ? 8.432 -2.057 -28.562 1.00 82.88 83 GLU A O 1
ATOM 662 N N . PHE A 1 84 ? 10.511 -2.887 -28.379 1.00 77.19 84 PHE A N 1
ATOM 663 C CA . PHE A 1 84 ? 10.484 -2.968 -26.921 1.00 77.19 84 PHE A CA 1
ATOM 664 C C . PHE A 1 84 ? 10.480 -1.583 -26.266 1.00 77.19 84 PHE A C 1
ATOM 666 O O . PHE A 1 84 ? 9.639 -1.309 -25.410 1.00 77.19 84 PHE A O 1
ATOM 673 N N . ASN A 1 85 ? 11.392 -0.701 -26.681 1.00 79.75 85 ASN A N 1
ATOM 674 C CA . ASN A 1 85 ? 11.468 0.653 -26.143 1.00 79.75 85 ASN A CA 1
ATOM 675 C C . ASN A 1 85 ? 10.145 1.395 -26.352 1.00 79.75 85 ASN A C 1
ATOM 677 O O . ASN A 1 85 ? 9.610 1.934 -25.389 1.00 79.75 85 ASN A O 1
ATOM 681 N N . ASP A 1 86 ? 9.576 1.337 -27.555 1.00 83.88 86 ASP A N 1
ATOM 682 C CA . ASP A 1 86 ? 8.298 1.980 -27.877 1.00 83.88 86 ASP A CA 1
ATOM 683 C C . ASP A 1 86 ? 7.135 1.410 -27.044 1.00 83.88 86 ASP A C 1
ATOM 685 O O . ASP A 1 86 ? 6.248 2.153 -26.633 1.00 83.88 86 ASP A O 1
ATOM 689 N N . ALA A 1 87 ? 7.138 0.104 -26.749 1.00 82.88 87 ALA A N 1
ATOM 690 C CA . ALA A 1 87 ? 6.099 -0.537 -25.938 1.00 82.88 87 ALA A CA 1
ATOM 691 C C . ALA A 1 87 ? 6.232 -0.272 -24.426 1.00 82.88 87 ALA A C 1
ATOM 693 O O . ALA A 1 87 ? 5.255 -0.410 -23.690 1.00 82.88 87 ALA A O 1
ATOM 694 N N . SER A 1 88 ? 7.437 0.058 -23.957 1.00 80.06 88 SER A N 1
ATOM 695 C CA . SER A 1 88 ? 7.748 0.281 -22.536 1.00 80.06 88 SER A CA 1
ATOM 696 C C . SER A 1 88 ? 7.737 1.753 -22.112 1.00 80.06 88 SER A C 1
ATOM 698 O O . SER A 1 88 ? 7.776 2.042 -20.915 1.00 80.06 88 SER A O 1
ATOM 700 N N . GLN A 1 89 ? 7.676 2.680 -23.071 1.00 85.06 89 GLN A N 1
ATOM 701 C CA . GLN A 1 89 ? 7.618 4.115 -22.801 1.00 85.06 89 GLN A CA 1
ATOM 702 C C . GLN A 1 89 ? 6.315 4.502 -22.086 1.00 85.06 89 GLN A C 1
ATOM 704 O O . GLN A 1 89 ? 5.250 3.951 -22.358 1.00 85.06 89 GLN A O 1
ATOM 709 N N . ASP A 1 90 ? 6.420 5.453 -21.152 1.00 84.38 90 ASP A N 1
ATOM 710 C CA . ASP A 1 90 ? 5.310 6.013 -20.365 1.00 84.38 90 ASP A CA 1
ATOM 711 C C . ASP A 1 90 ? 4.507 5.001 -19.517 1.00 84.38 90 ASP A C 1
ATOM 713 O O . ASP A 1 90 ? 3.376 5.270 -19.101 1.00 84.38 90 ASP A O 1
ATOM 717 N N . ILE A 1 91 ? 5.096 3.843 -19.197 1.00 87.31 91 ILE A N 1
ATOM 718 C CA . ILE A 1 91 ? 4.505 2.845 -18.298 1.00 87.31 91 ILE A CA 1
ATOM 719 C C . ILE A 1 91 ? 5.045 3.009 -16.874 1.00 87.31 91 ILE A C 1
ATOM 721 O O . ILE A 1 91 ? 6.249 2.957 -16.635 1.00 87.31 91 ILE A O 1
ATOM 725 N N . ILE A 1 92 ? 4.138 3.125 -15.899 1.00 88.25 92 ILE A N 1
ATOM 726 C CA . ILE A 1 92 ? 4.475 3.125 -14.469 1.00 88.25 92 ILE A CA 1
ATOM 727 C C . ILE A 1 92 ? 4.098 1.773 -13.863 1.00 88.25 92 ILE A C 1
ATOM 729 O O . ILE A 1 92 ? 2.927 1.390 -13.855 1.00 88.25 92 ILE A O 1
ATOM 733 N N . ILE A 1 93 ? 5.086 1.070 -13.307 1.00 87.81 93 ILE A N 1
ATOM 734 C CA . ILE A 1 93 ? 4.891 -0.183 -12.567 1.00 87.81 93 ILE A CA 1
ATOM 735 C C . ILE A 1 93 ? 5.022 0.107 -11.069 1.00 87.81 93 ILE A C 1
ATOM 737 O O . ILE A 1 93 ? 6.098 0.449 -10.584 1.00 87.81 93 ILE A O 1
ATOM 741 N N . GLY A 1 94 ? 3.9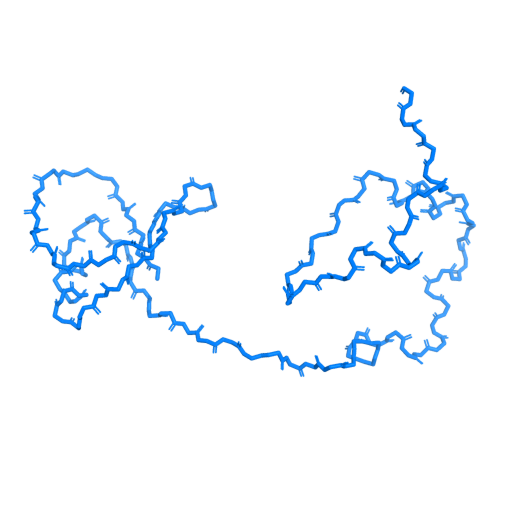24 -0.032 -10.325 1.00 89.50 94 GLY A N 1
ATOM 742 C CA . GLY A 1 94 ? 3.918 0.094 -8.867 1.00 89.50 94 GLY A CA 1
ATOM 743 C C . GLY A 1 94 ? 4.205 -1.244 -8.185 1.00 89.50 94 GLY A C 1
ATOM 744 O O . GLY A 1 94 ? 3.423 -2.180 -8.329 1.00 89.50 94 GLY A O 1
ATOM 745 N N . GLY A 1 95 ? 5.300 -1.328 -7.428 1.00 87.94 95 GLY A N 1
ATOM 746 C CA . GLY A 1 95 ? 5.612 -2.470 -6.565 1.00 87.94 95 GLY A CA 1
ATOM 747 C C . GLY A 1 95 ? 5.267 -2.173 -5.106 1.00 87.94 95 GLY A C 1
ATOM 748 O O . GLY A 1 95 ? 5.735 -1.175 -4.561 1.00 87.94 95 GLY A O 1
ATOM 749 N N . LEU A 1 96 ? 4.466 -3.033 -4.472 1.00 86.69 96 LEU A N 1
ATOM 750 C CA . LEU A 1 96 ? 4.196 -2.977 -3.034 1.00 86.69 96 LEU A CA 1
ATOM 751 C C . LEU A 1 96 ? 5.020 -4.060 -2.329 1.00 86.69 96 LEU A C 1
ATOM 753 O O . LEU A 1 96 ? 4.643 -5.227 -2.326 1.00 86.69 96 LEU A O 1
ATOM 757 N N . ASP A 1 97 ? 6.151 -3.659 -1.758 1.00 85.50 97 ASP A N 1
ATOM 758 C CA . ASP A 1 97 ? 7.086 -4.524 -1.030 1.00 85.50 97 ASP A CA 1
ATOM 759 C C . ASP A 1 97 ? 7.665 -3.734 0.166 1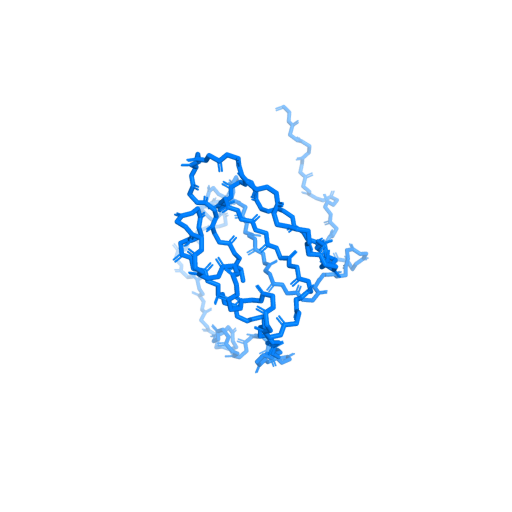.00 85.50 97 ASP A C 1
ATOM 761 O O . ASP A 1 97 ? 7.290 -2.592 0.431 1.00 85.50 97 ASP A O 1
ATOM 765 N N . SER A 1 98 ? 8.614 -4.329 0.876 1.00 88.19 98 SER A N 1
ATOM 766 C CA . SER A 1 98 ? 9.445 -3.760 1.939 1.00 88.19 98 SER A CA 1
ATOM 767 C C . SER A 1 98 ? 10.276 -2.532 1.538 1.00 88.19 98 SER A C 1
ATOM 769 O O . SER A 1 98 ? 10.791 -1.832 2.410 1.00 88.19 98 SER A O 1
ATOM 771 N N . GLY A 1 99 ? 10.388 -2.252 0.240 1.00 88.31 99 GLY A N 1
ATOM 772 C CA . GLY A 1 99 ? 11.076 -1.093 -0.317 1.00 88.31 99 GLY A CA 1
ATOM 773 C C . GLY A 1 99 ? 12.125 -1.480 -1.354 1.00 88.31 99 GLY A C 1
ATOM 774 O O . GLY A 1 99 ? 12.253 -2.636 -1.748 1.00 88.31 99 GLY A O 1
ATOM 775 N N . VAL A 1 100 ? 12.889 -0.487 -1.803 1.00 88.62 100 VAL A N 1
ATOM 776 C CA . VAL A 1 100 ? 14.020 -0.656 -2.725 1.00 88.62 100 VAL A CA 1
ATOM 777 C C . VAL A 1 100 ? 15.267 -0.008 -2.134 1.00 88.62 100 VAL A C 1
ATOM 779 O O . VAL A 1 100 ? 15.169 0.801 -1.213 1.00 88.62 100 VAL A O 1
ATOM 782 N N . TRP A 1 101 ? 16.438 -0.352 -2.670 1.00 92.00 101 TRP A N 1
ATOM 783 C CA . TRP A 1 101 ? 17.701 0.313 -2.345 1.00 92.00 101 TRP A CA 1
ATOM 784 C C . TRP A 1 101 ? 18.020 1.354 -3.433 1.00 92.00 101 TRP A C 1
ATOM 786 O O . TRP A 1 101 ? 18.651 0.992 -4.434 1.00 92.00 101 TRP A O 1
ATOM 796 N N . PRO A 1 102 ? 17.584 2.622 -3.293 1.00 89.56 102 PRO A N 1
ATOM 797 C CA . PRO A 1 102 ? 17.673 3.607 -4.373 1.00 89.56 102 PRO A CA 1
ATOM 798 C C . PRO A 1 102 ? 19.118 3.975 -4.745 1.00 89.56 102 PRO A C 1
ATOM 800 O O . PRO A 1 102 ? 19.374 4.386 -5.868 1.00 89.56 102 PRO A O 1
ATOM 803 N N . GLU A 1 103 ? 20.094 3.785 -3.854 1.00 89.00 103 GLU A N 1
ATOM 804 C CA . GLU A 1 103 ? 21.507 4.084 -4.131 1.00 89.00 103 GLU A CA 1
ATOM 805 C C . GLU A 1 103 ? 22.225 2.983 -4.932 1.00 89.00 103 GLU A C 1
ATOM 807 O O . GLU A 1 103 ? 23.399 3.128 -5.287 1.00 89.00 103 GLU A O 1
ATOM 812 N N . SER A 1 104 ? 21.563 1.852 -5.186 1.00 90.88 104 SER A N 1
ATOM 813 C CA . SER A 1 104 ? 22.159 0.746 -5.928 1.00 90.88 104 SER A CA 1
ATOM 814 C C . SER A 1 104 ? 22.392 1.171 -7.373 1.00 90.88 104 SER A C 1
ATOM 816 O O . SER A 1 104 ? 21.574 1.861 -7.977 1.00 90.88 104 SER A O 1
ATOM 818 N N . SER A 1 105 ? 23.497 0.717 -7.971 1.00 87.62 105 SER A N 1
ATOM 819 C CA . SER A 1 105 ? 23.819 1.049 -9.365 1.00 87.62 105 SER A CA 1
ATOM 820 C C . SER A 1 105 ? 22.742 0.609 -10.363 1.00 87.62 105 SER A C 1
ATOM 822 O O . SER A 1 105 ? 22.680 1.181 -11.443 1.00 87.62 105 SER A O 1
ATOM 824 N N . SER A 1 106 ? 21.896 -0.363 -10.007 1.00 85.00 106 SER A N 1
ATOM 825 C CA . SER A 1 106 ? 20.765 -0.811 -10.830 1.00 85.00 106 SER A CA 1
ATOM 826 C C . SER A 1 106 ? 19.624 0.208 -10.942 1.00 85.00 106 SER A C 1
ATOM 828 O O . SER A 1 106 ? 18.793 0.052 -11.825 1.00 85.00 106 SER A O 1
ATOM 830 N N . PHE A 1 107 ? 19.582 1.226 -10.074 1.00 85.62 107 PHE A N 1
ATOM 831 C CA . PHE A 1 107 ? 18.571 2.294 -10.071 1.00 85.62 107 PHE A CA 1
ATOM 832 C C . PHE A 1 107 ? 19.162 3.661 -10.462 1.00 85.62 107 PHE A C 1
ATOM 834 O O . PHE A 1 107 ? 18.630 4.701 -10.092 1.00 85.62 107 PHE A O 1
ATOM 841 N N . LYS A 1 108 ? 20.309 3.688 -11.154 1.00 84.50 108 LYS A N 1
ATOM 842 C CA . LYS A 1 108 ? 20.895 4.946 -11.635 1.00 84.50 108 LYS A CA 1
ATOM 843 C C . LYS A 1 108 ? 20.220 5.389 -12.929 1.00 84.50 108 LYS A C 1
ATOM 845 O O . LYS A 1 108 ? 20.370 4.725 -13.947 1.00 84.50 108 LYS A O 1
ATOM 850 N N . ASP A 1 109 ? 19.632 6.579 -12.904 1.00 79.19 109 ASP A N 1
ATOM 851 C CA . ASP A 1 109 ? 18.940 7.186 -14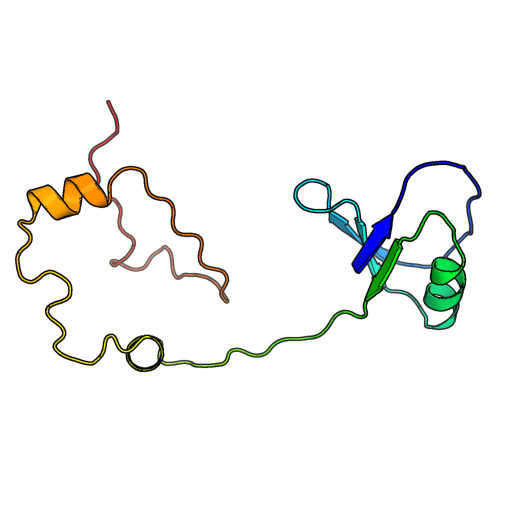.053 1.00 79.19 109 ASP A CA 1
ATOM 852 C C . ASP A 1 109 ? 19.871 7.957 -15.009 1.00 79.19 109 ASP A C 1
ATOM 854 O O . ASP A 1 109 ? 19.413 8.707 -15.862 1.00 79.19 109 ASP A O 1
ATOM 858 N N . ASN A 1 110 ? 21.193 7.789 -14.893 1.00 71.94 110 ASN A N 1
ATOM 859 C CA . ASN A 1 110 ? 22.183 8.604 -15.616 1.00 71.94 110 ASN A CA 1
ATOM 860 C C . ASN A 1 110 ? 22.098 8.513 -17.153 1.00 71.94 110 ASN A C 1
ATOM 862 O O . ASN A 1 110 ? 22.658 9.371 -17.832 1.00 71.94 110 ASN A O 1
ATOM 866 N N . ASP A 1 111 ? 21.437 7.481 -17.678 1.00 65.38 111 ASP A N 1
ATOM 867 C CA . ASP A 1 111 ? 21.269 7.232 -19.112 1.00 65.38 111 ASP A CA 1
ATOM 868 C C . ASP A 1 111 ? 19.808 7.416 -19.580 1.00 65.38 111 ASP A C 1
ATOM 870 O O . ASP A 1 111 ? 19.490 7.106 -20.729 1.00 65.38 111 ASP A O 1
ATOM 874 N N . ILE A 1 112 ? 18.912 7.922 -18.718 1.00 65.62 112 ILE A N 1
ATOM 875 C CA . ILE A 1 112 ? 17.557 8.326 -19.115 1.00 65.62 112 ILE A CA 1
ATOM 876 C C . ILE A 1 112 ? 17.653 9.759 -19.662 1.00 65.62 112 ILE A C 1
ATOM 878 O O . ILE A 1 112 ? 17.996 10.669 -18.908 1.00 65.62 112 ILE A O 1
ATOM 882 N N . PRO A 1 113 ? 17.414 9.992 -20.967 1.00 60.44 113 PRO A N 1
ATOM 883 C CA . PRO A 1 113 ? 17.475 11.336 -21.528 1.00 60.44 113 PRO A CA 1
ATOM 884 C C . PRO A 1 113 ? 16.443 12.250 -20.854 1.00 60.44 113 PRO A C 1
ATOM 886 O O . PRO A 1 113 ? 15.293 11.851 -20.674 1.00 60.44 113 PRO A O 1
ATOM 889 N N . ASP A 1 114 ? 16.853 13.478 -20.513 1.00 56.66 114 ASP A N 1
ATOM 890 C CA . ASP A 1 114 ? 15.942 14.514 -20.015 1.00 56.66 114 ASP A CA 1
ATOM 891 C C . ASP A 1 114 ? 14.777 14.686 -20.999 1.00 56.66 114 ASP A C 1
ATOM 893 O O . ASP A 1 114 ? 14.986 14.880 -22.202 1.00 56.66 114 ASP A O 1
ATOM 897 N N . CYS A 1 115 ? 13.546 14.626 -20.491 1.00 57.16 115 CYS A N 1
ATOM 898 C CA . CYS A 1 115 ? 12.363 14.928 -21.287 1.00 57.16 115 CYS A CA 1
ATOM 899 C C . CYS A 1 115 ? 12.449 16.388 -21.778 1.00 57.16 115 CYS A C 1
ATOM 901 O O . CYS A 1 115 ? 12.435 17.309 -20.957 1.00 57.16 115 CYS A O 1
ATOM 903 N N . LEU A 1 116 ? 12.554 16.594 -23.099 1.00 39.56 116 LEU A N 1
ATOM 904 C CA . LEU A 1 116 ? 12.442 17.908 -23.756 1.00 39.56 116 LEU A CA 1
ATOM 905 C C . LEU A 1 116 ? 10.985 18.372 -23.861 1.00 39.56 116 LEU A C 1
ATOM 907 O O . LEU A 1 116 ? 10.121 17.526 -24.185 1.00 39.56 116 LEU A O 1
#

InterPro domains:
  IPR010259 Peptidase S8 propeptide/proteinase inhibitor I9 [PF05922] (15-58)
  IPR037045 Peptidase S8 propeptide/proteinase inhibitor I9 superfamily [G3DSA:3.30.70.80] (3-59)
  IPR045051 Subtilisin-like protease [PTHR10795] (17-113)

pLDDT: mean 77.51, std 15.07, range [39.5, 92.56]

Mean predicted aligned error: 11.81 Å

Solvent-accessible surface area (backbone atoms only — not comparable to full-atom values): 8026 Å² total; per-residue (Å²): 71,37,31,56,46,91,88,80,96,74,90,76,90,68,97,52,51,78,73,46,75,45,74,83,94,45,55,30,37,41,62,54,64,56,74,66,55,50,56,57,49,64,72,35,88,41,38,78,47,80,49,82,89,77,92,83,76,86,91,71,95,56,63,49,64,75,73,58,63,72,50,95,64,66,89,56,73,94,59,53,74,64,62,49,51,68,71,55,58,98,66,85,84,88,81,93,70,102,74,80,70,70,87,41,82,91,60,61,63,89,83,60,79,81,89,128

Sequence (116 aa):
MVFSGDCSSSAVQFHSTLLYTYTTAYHGFAASLSLEEAQQLRQSDSVIDIQEESIYTLDTTWTPEFLGLNREVDLWAGYTLQEFNDASQDIIIGGLDSGVWPESSSFKDNDIPDCL

Nearest PDB structures (foldseek):
  3sqo-assembly1_P  TM=7.833E-01  e=5.930E-01  Homo sapiens
  1spb-assembly1_P  TM=7.696E-01  e=2.643E+00  Bacillus amyloliquefaciens
  7a5g-assembly1_V3  TM=1.647E-01  e=3.010E+00  Homo sapiens

Radius of gyration: 23.31 Å; Cα contacts (8 Å, |Δi|>4): 80; chains: 1; bounding box: 50×38×56 Å